Protein AF-A0A0S8CC47-F1 (afdb_monomer)

Mean predicted aligned error: 20.68 Å

Structure (mmCIF, N/CA/C/O backbone):
data_AF-A0A0S8CC47-F1
#
_entry.id   AF-A0A0S8CC47-F1
#
loop_
_atom_site.group_PDB
_atom_site.id
_atom_site.type_symbol
_atom_site.label_atom_id
_atom_site.label_alt_id
_atom_site.label_comp_id
_atom_site.label_asym_id
_atom_site.label_entity_id
_atom_site.label_seq_id
_atom_site.pdbx_PDB_ins_code
_atom_site.Cartn_x
_atom_site.Cartn_y
_atom_site.Cartn_z
_atom_site.occupancy
_atom_site.B_iso_or_equiv
_atom_site.auth_seq_id
_atom_site.auth_comp_id
_atom_site.auth_a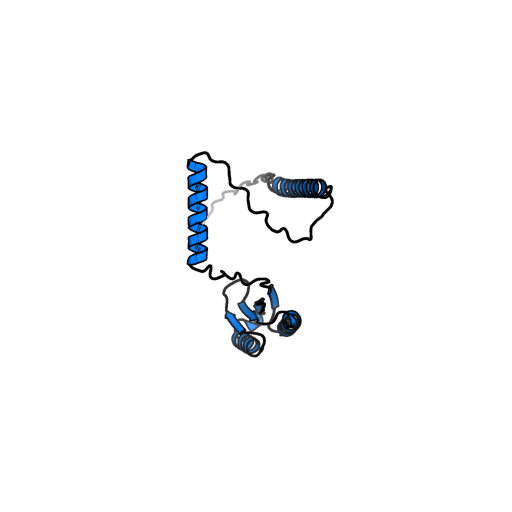sym_id
_atom_site.auth_atom_id
_atom_site.pdbx_PDB_model_num
ATOM 1 N N . MET A 1 1 ? 18.863 -9.140 -2.535 1.00 56.50 1 MET A N 1
ATOM 2 C CA . MET A 1 1 ? 18.127 -8.125 -3.314 1.00 56.50 1 MET A CA 1
ATOM 3 C C . MET A 1 1 ? 16.927 -7.720 -2.486 1.00 56.50 1 MET A C 1
ATOM 5 O O . MET A 1 1 ? 16.114 -8.586 -2.191 1.00 56.50 1 MET A O 1
ATOM 9 N N . ALA A 1 2 ? 16.891 -6.476 -2.009 1.00 57.94 2 ALA A N 1
ATOM 10 C CA . ALA A 1 2 ? 15.734 -5.951 -1.296 1.00 57.94 2 ALA A CA 1
ATOM 11 C C . ALA A 1 2 ? 14.687 -5.556 -2.339 1.00 57.94 2 ALA A C 1
ATOM 13 O O . ALA A 1 2 ? 14.979 -4.805 -3.269 1.00 57.94 2 ALA A O 1
ATOM 14 N N . THR A 1 3 ? 13.501 -6.131 -2.231 1.00 71.81 3 THR A N 1
ATOM 15 C CA . THR A 1 3 ? 12.377 -5.817 -3.105 1.00 71.81 3 THR A CA 1
ATOM 16 C C . THR A 1 3 ? 11.433 -4.960 -2.276 1.00 71.81 3 THR A C 1
ATOM 18 O O . THR A 1 3 ? 10.934 -5.400 -1.239 1.00 71.81 3 THR A O 1
ATOM 21 N N . ASN A 1 4 ? 11.240 -3.717 -2.701 1.00 83.62 4 ASN A N 1
ATOM 22 C CA . ASN A 1 4 ? 10.443 -2.748 -1.962 1.00 83.62 4 ASN A CA 1
ATOM 23 C C . ASN A 1 4 ? 8.996 -2.792 -2.451 1.00 83.62 4 ASN A C 1
ATOM 25 O O . ASN A 1 4 ? 8.728 -2.959 -3.644 1.00 83.62 4 ASN A O 1
ATOM 29 N N . ALA A 1 5 ? 8.060 -2.621 -1.527 1.00 87.19 5 ALA A N 1
ATOM 30 C CA . ALA A 1 5 ? 6.651 -2.465 -1.850 1.00 87.19 5 ALA A CA 1
ATOM 31 C C . ALA A 1 5 ? 6.097 -1.208 -1.183 1.00 87.19 5 ALA A C 1
ATOM 33 O O . ALA A 1 5 ? 6.511 -0.833 -0.087 1.00 87.19 5 ALA A O 1
ATOM 34 N N . TYR A 1 6 ? 5.140 -0.574 -1.849 1.00 90.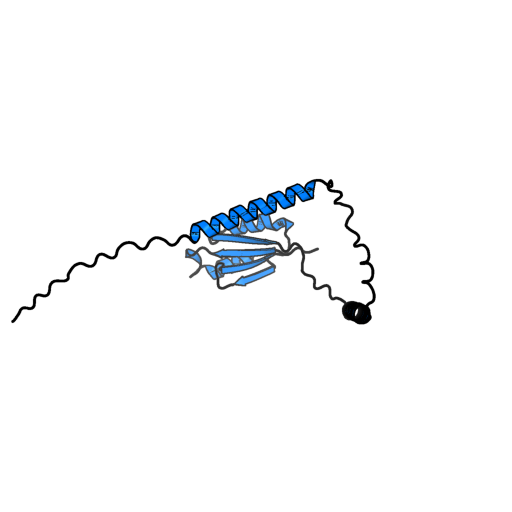06 6 TYR A N 1
ATOM 35 C CA . TYR A 1 6 ? 4.391 0.551 -1.313 1.00 90.06 6 TYR A CA 1
ATOM 36 C C . TYR A 1 6 ? 2.953 0.119 -1.040 1.00 90.06 6 TYR A C 1
ATOM 38 O O . TYR A 1 6 ? 2.285 -0.467 -1.892 1.00 90.06 6 TYR A O 1
ATOM 46 N N . LEU A 1 7 ? 2.478 0.414 0.163 1.00 90.12 7 LEU A N 1
ATOM 47 C CA . LEU A 1 7 ? 1.116 0.179 0.607 1.00 90.12 7 LEU A CA 1
ATOM 48 C C . LEU A 1 7 ? 0.369 1.504 0.619 1.00 90.12 7 LEU A C 1
ATOM 50 O O . LEU A 1 7 ? 0.664 2.383 1.420 1.00 90.12 7 LEU A O 1
ATOM 54 N N . LEU A 1 8 ? -0.613 1.632 -0.261 1.00 92.69 8 LEU A N 1
ATOM 55 C CA . LEU A 1 8 ? -1.579 2.722 -0.267 1.00 92.69 8 LEU A CA 1
ATOM 56 C C . LEU A 1 8 ? -2.715 2.356 0.682 1.00 92.69 8 LEU A C 1
ATOM 58 O O . LEU A 1 8 ? -3.417 1.368 0.447 1.00 92.69 8 LEU A O 1
ATOM 62 N N . ILE A 1 9 ? -2.903 3.132 1.743 1.00 92.38 9 ILE A N 1
ATOM 63 C CA . ILE A 1 9 ? -3.875 2.830 2.791 1.00 92.38 9 ILE A CA 1
ATOM 64 C C . ILE A 1 9 ? -4.919 3.940 2.828 1.00 92.38 9 ILE A C 1
ATOM 66 O O . ILE A 1 9 ? -4.616 5.131 2.914 1.00 92.38 9 ILE A O 1
ATOM 70 N N . LYS A 1 10 ? -6.179 3.521 2.746 1.00 92.62 10 LYS A N 1
ATOM 71 C CA . LYS A 1 10 ? -7.335 4.379 2.962 1.00 92.62 10 LYS A CA 1
ATOM 72 C C . LYS A 1 10 ? -7.869 4.127 4.365 1.00 92.62 10 LYS A C 1
ATOM 74 O O . LYS A 1 10 ? -8.195 2.986 4.708 1.00 92.62 10 LYS A O 1
ATOM 79 N N . VAL A 1 11 ? -7.946 5.184 5.159 1.00 90.00 11 VAL A N 1
ATOM 80 C CA . VAL A 1 11 ? -8.433 5.152 6.535 1.00 90.00 11 VAL A CA 1
ATOM 81 C C . VAL A 1 11 ? -9.947 5.334 6.527 1.00 90.00 11 VAL A C 1
ATOM 83 O O . VAL A 1 11 ? -10.495 6.142 5.779 1.00 90.00 11 VAL A O 1
ATOM 86 N N . ALA A 1 12 ? -10.634 4.575 7.376 1.00 88.00 12 ALA A N 1
ATOM 87 C CA . ALA A 1 12 ? -12.069 4.686 7.560 1.00 88.00 12 ALA A CA 1
ATOM 88 C C . ALA A 1 12 ? -12.444 6.111 7.985 1.00 88.00 12 ALA A C 1
ATOM 90 O O . ALA A 1 12 ? -11.830 6.702 8.876 1.00 88.00 12 ALA A O 1
ATOM 91 N N . GLU A 1 13 ? -13.498 6.650 7.376 1.00 82.50 13 GLU A N 1
ATOM 92 C CA . GLU A 1 13 ? -13.910 8.045 7.555 1.00 82.50 13 GLU A CA 1
ATOM 93 C C . GLU A 1 13 ? -14.176 8.412 9.026 1.00 82.50 13 GLU A C 1
ATOM 95 O O . GLU A 1 13 ? -13.816 9.500 9.472 1.00 82.50 13 GLU A O 1
ATOM 100 N N . ALA A 1 14 ? -14.681 7.457 9.813 1.00 79.44 14 ALA A N 1
ATOM 101 C CA . ALA A 1 14 ? -14.908 7.600 11.251 1.00 79.44 14 ALA A CA 1
ATOM 102 C C . ALA A 1 14 ? -13.629 7.884 12.068 1.00 79.44 14 ALA A C 1
ATOM 104 O O . ALA A 1 14 ? -13.703 8.450 13.157 1.00 79.44 14 ALA A O 1
ATOM 105 N N . VAL A 1 15 ? -12.455 7.495 11.560 1.00 80.88 15 VAL A N 1
ATOM 106 C CA . VAL A 1 15 ? -11.168 7.577 12.271 1.00 80.88 15 VAL A CA 1
ATOM 107 C C . VAL A 1 15 ? -10.328 8.771 11.798 1.00 80.88 15 VAL A C 1
ATOM 109 O O . VAL A 1 15 ? -9.459 9.233 12.539 1.00 80.88 15 VAL A O 1
ATOM 112 N N . ARG A 1 16 ? -10.630 9.349 10.624 1.00 74.44 16 ARG A N 1
ATOM 113 C CA . ARG A 1 16 ? -9.861 10.455 10.013 1.00 74.44 16 ARG A CA 1
ATOM 114 C C . ARG A 1 16 ? -9.735 11.693 10.908 1.00 74.44 16 ARG A C 1
ATOM 116 O O . ARG A 1 16 ? -8.679 12.311 10.932 1.00 74.44 16 ARG A O 1
ATOM 123 N N . ASN A 1 17 ? -10.771 12.025 11.680 1.00 71.56 17 ASN A N 1
ATOM 124 C CA . ASN A 1 17 ? -10.800 13.279 12.443 1.00 71.56 17 ASN A CA 1
ATOM 125 C C . ASN A 1 17 ? -10.134 13.200 13.825 1.00 71.56 17 ASN A C 1
ATOM 127 O O . ASN A 1 17 ? -9.684 14.225 14.325 1.00 71.56 17 ASN A O 1
ATOM 131 N N . ASN A 1 18 ? -10.088 12.024 14.464 1.00 78.00 18 ASN A N 1
ATOM 132 C CA . ASN A 1 18 ? -9.638 11.924 15.864 1.00 78.00 18 ASN A CA 1
ATOM 133 C C . ASN A 1 18 ? -8.786 10.685 16.189 1.00 78.00 18 ASN A C 1
ATOM 135 O O . ASN A 1 18 ? -8.255 10.571 17.288 1.00 78.00 18 ASN A O 1
ATOM 139 N N . GLY A 1 19 ? -8.647 9.739 15.257 1.00 80.94 19 GLY A N 1
ATOM 140 C CA . GLY A 1 19 ? -7.851 8.522 15.453 1.00 80.94 19 GLY A CA 1
ATOM 141 C C . GLY A 1 19 ? -6.755 8.324 14.411 1.00 80.94 19 GLY A C 1
ATOM 142 O O . GLY A 1 19 ? -6.056 7.316 14.456 1.00 80.94 19 GLY A O 1
ATOM 143 N N . TYR A 1 20 ? -6.580 9.275 13.492 1.00 82.69 20 TYR A N 1
ATOM 144 C CA . TYR A 1 20 ? -5.610 9.172 12.407 1.00 82.69 20 TYR A CA 1
ATOM 145 C C . TYR A 1 20 ? -4.160 9.110 12.908 1.00 82.69 20 TYR A C 1
ATOM 147 O O . TYR A 1 20 ? -3.393 8.268 12.457 1.00 82.69 20 TYR A O 1
ATOM 155 N N . LEU A 1 21 ? -3.794 9.924 13.905 1.00 84.31 21 LEU A N 1
ATOM 156 C CA . LEU A 1 21 ? -2.453 9.869 14.507 1.00 84.31 21 LEU A CA 1
ATOM 157 C C . LEU A 1 21 ? -2.171 8.504 15.141 1.00 84.31 21 LEU A C 1
ATOM 159 O O . LEU A 1 21 ? -1.130 7.907 14.888 1.00 84.31 21 LEU A O 1
ATOM 163 N N . LYS A 1 22 ? -3.146 7.962 15.876 1.00 86.69 22 LYS A N 1
ATOM 164 C CA . LYS A 1 22 ? -3.043 6.631 16.477 1.00 86.69 22 LYS A CA 1
ATOM 165 C C . LYS A 1 22 ? -2.905 5.535 15.417 1.00 86.69 22 LYS A C 1
ATOM 167 O O . LYS A 1 22 ? -2.164 4.584 15.619 1.00 86.69 22 LYS A O 1
ATOM 172 N N . ALA A 1 23 ? -3.587 5.677 14.280 1.00 85.94 23 ALA A N 1
ATOM 173 C CA . ALA A 1 23 ? -3.452 4.774 13.139 1.00 85.94 23 ALA A CA 1
ATOM 174 C C . ALA A 1 23 ? -2.049 4.821 12.500 1.00 85.94 23 ALA A C 1
ATOM 176 O O . ALA A 1 23 ? -1.531 3.786 12.077 1.00 85.94 23 ALA A O 1
ATOM 177 N N . LEU A 1 24 ? -1.415 5.997 12.458 1.00 85.81 24 LEU A N 1
ATOM 178 C CA . LEU A 1 24 ? -0.039 6.148 11.978 1.00 85.81 24 LEU A CA 1
ATOM 179 C C . LEU A 1 24 ? 0.983 5.545 12.948 1.00 85.81 24 LEU A C 1
ATOM 181 O O . LEU A 1 24 ? 1.873 4.821 12.507 1.00 85.81 24 LEU A O 1
ATOM 185 N N . GLU A 1 25 ? 0.830 5.765 14.255 1.00 86.94 25 GLU A N 1
ATOM 186 C CA . GLU A 1 25 ? 1.658 5.112 15.285 1.00 86.94 25 GLU A CA 1
ATOM 187 C C . GLU A 1 25 ? 1.576 3.583 15.174 1.00 86.94 25 GLU A C 1
ATOM 189 O O . GLU A 1 25 ? 2.581 2.873 15.192 1.00 86.94 25 GLU A O 1
ATOM 194 N N . ASP A 1 26 ? 0.364 3.081 14.959 1.00 87.69 26 ASP A N 1
ATOM 195 C CA . ASP A 1 26 ? 0.049 1.678 14.727 1.00 87.69 26 ASP A CA 1
ATOM 196 C C . ASP A 1 26 ? 0.73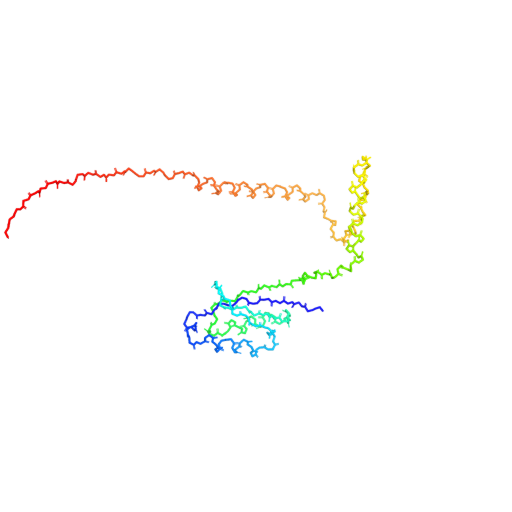8 1.071 13.492 1.00 87.69 26 ASP A C 1
ATOM 198 O O . ASP A 1 26 ? 0.905 -0.153 13.435 1.00 87.69 26 ASP A O 1
ATOM 202 N N . LEU A 1 27 ? 1.035 1.891 12.480 1.00 87.31 27 LEU A N 1
ATOM 203 C CA . LEU A 1 27 ? 1.783 1.511 11.280 1.00 87.31 27 LEU A CA 1
ATOM 204 C C . LEU A 1 27 ? 3.289 1.565 11.534 1.00 87.31 27 LEU A C 1
ATOM 206 O O . LEU A 1 27 ? 3.995 0.652 11.121 1.00 87.31 27 LEU A O 1
ATOM 210 N N . TRP A 1 28 ? 3.767 2.591 12.238 1.00 86.19 28 TRP A N 1
ATOM 211 C CA . TRP A 1 28 ? 5.173 2.726 12.636 1.00 86.19 28 TRP A CA 1
ATOM 212 C C . TRP A 1 28 ? 5.633 1.630 13.596 1.00 86.19 28 TRP A C 1
ATOM 214 O O . TRP A 1 28 ? 6.803 1.264 13.599 1.00 86.19 28 TRP A O 1
ATOM 224 N N . ALA A 1 29 ? 4.721 1.057 14.380 1.00 88.44 29 ALA A N 1
ATOM 225 C CA . ALA A 1 29 ? 5.017 -0.078 15.248 1.00 88.44 29 ALA A CA 1
ATOM 226 C C . ALA A 1 29 ? 5.323 -1.386 14.483 1.00 88.44 29 ALA A C 1
ATOM 228 O O . ALA A 1 29 ? 5.684 -2.389 15.105 1.00 88.44 29 ALA A O 1
ATOM 229 N N . LEU A 1 30 ? 5.130 -1.427 13.159 1.00 85.06 30 LEU A N 1
ATOM 230 C CA . LEU A 1 30 ? 5.389 -2.612 12.345 1.00 85.06 30 LEU A CA 1
ATOM 231 C C . LEU A 1 30 ? 6.858 -2.626 11.894 1.00 85.06 30 LEU A C 1
ATOM 233 O O . LEU A 1 30 ? 7.265 -1.720 11.174 1.00 85.06 30 LEU A O 1
ATOM 237 N N . PRO A 1 31 ? 7.647 -3.658 12.248 1.00 82.38 31 PRO A N 1
ATOM 238 C CA . PRO A 1 31 ? 9.068 -3.717 11.896 1.00 82.38 31 PRO A CA 1
ATOM 239 C C . PRO A 1 31 ? 9.310 -3.861 10.389 1.00 82.38 31 PRO A C 1
ATOM 241 O O . PRO A 1 31 ? 10.419 -3.635 9.923 1.00 82.38 31 PRO A O 1
ATOM 244 N N . GLU A 1 32 ? 8.295 -4.268 9.625 1.00 85.62 32 GLU A N 1
ATOM 245 C CA . GLU A 1 32 ? 8.370 -4.365 8.169 1.00 85.62 32 GLU A CA 1
ATOM 246 C C . GLU A 1 32 ? 8.188 -3.011 7.463 1.00 85.62 32 GLU A C 1
ATOM 248 O O . GLU A 1 32 ? 8.483 -2.900 6.272 1.00 85.62 32 GLU A O 1
ATOM 253 N N . VAL A 1 33 ? 7.671 -1.997 8.165 1.00 86.62 33 VAL A N 1
ATOM 254 C CA . VAL A 1 33 ? 7.408 -0.665 7.614 1.00 86.62 33 VAL A CA 1
ATOM 255 C C . VAL A 1 33 ? 8.638 0.214 7.822 1.00 86.62 33 VAL A C 1
ATOM 257 O O . VAL A 1 33 ? 9.019 0.517 8.946 1.00 86.62 33 VAL A O 1
ATOM 260 N N . GLU A 1 34 ? 9.246 0.640 6.719 1.00 86.62 34 GLU A N 1
ATOM 261 C CA . GLU A 1 34 ? 10.452 1.476 6.714 1.00 86.62 34 GLU A CA 1
ATOM 262 C C . GLU A 1 34 ? 10.096 2.959 6.903 1.00 86.62 34 GLU A C 1
ATOM 264 O O . GLU A 1 34 ? 10.767 3.695 7.623 1.00 86.62 34 GLU A O 1
ATOM 269 N N . TYR A 1 35 ? 9.017 3.407 6.255 1.00 86.62 35 TYR A N 1
ATOM 270 C CA . TYR A 1 35 ? 8.574 4.799 6.289 1.00 86.62 35 TYR A CA 1
ATOM 271 C C . TYR A 1 35 ? 7.074 4.905 6.019 1.00 86.62 35 TYR A C 1
ATOM 273 O O . TYR A 1 35 ? 6.520 4.106 5.260 1.00 86.62 35 TYR A O 1
ATOM 281 N N . VAL A 1 36 ? 6.419 5.913 6.601 1.00 90.19 36 VAL A N 1
ATOM 282 C CA . VAL A 1 36 ? 5.013 6.238 6.322 1.00 90.19 36 VAL A CA 1
ATOM 283 C C . VAL A 1 36 ? 4.892 7.716 6.003 1.00 90.19 36 VAL A C 1
ATOM 285 O O . VAL A 1 36 ? 5.313 8.558 6.794 1.00 90.19 36 VAL A O 1
ATOM 288 N N . GLU A 1 37 ? 4.267 8.010 4.870 1.00 89.19 37 GLU A N 1
ATOM 289 C CA . GLU A 1 37 ? 3.997 9.358 4.396 1.00 89.19 37 GLU A CA 1
ATOM 290 C C . GLU A 1 37 ? 2.483 9.607 4.358 1.00 89.19 37 GLU A C 1
ATOM 292 O O . GLU A 1 37 ? 1.750 8.850 3.710 1.00 89.19 37 GLU A O 1
ATOM 297 N N . PRO A 1 38 ? 1.973 10.643 5.041 1.00 89.44 38 PRO A N 1
ATOM 298 C CA . PRO A 1 38 ? 0.601 11.084 4.848 1.00 89.44 38 PRO A CA 1
ATOM 299 C C . PRO A 1 38 ? 0.469 11.745 3.472 1.00 89.44 38 PRO A C 1
ATOM 301 O O . PRO A 1 38 ? 1.278 12.591 3.098 1.00 89.44 38 PRO A O 1
ATOM 304 N N . VAL A 1 39 ? -0.574 11.394 2.726 1.00 88.06 39 VAL A N 1
ATOM 305 C CA . VAL A 1 39 ? -0.834 11.938 1.387 1.00 88.06 39 VAL A CA 1
ATOM 306 C C . VAL A 1 39 ? -2.229 12.535 1.321 1.00 88.06 39 VAL A C 1
ATOM 308 O O . VAL A 1 39 ? -3.184 12.009 1.883 1.00 88.06 39 VAL A O 1
ATOM 311 N N . SER A 1 40 ? -2.358 13.653 0.609 1.00 81.44 40 SER A N 1
ATOM 312 C CA . SER A 1 40 ? -3.654 14.242 0.291 1.00 81.44 40 SER A CA 1
ATOM 313 C C . SER A 1 40 ? -4.174 13.648 -1.020 1.00 81.44 40 SER A C 1
ATOM 315 O O . SER A 1 40 ? -3.569 13.797 -2.081 1.00 81.44 40 SER A O 1
ATOM 317 N N . GLY A 1 41 ? -5.302 12.938 -0.970 1.00 85.44 41 GLY A N 1
ATOM 318 C CA . GLY A 1 41 ? -5.885 12.336 -2.166 1.00 85.44 41 GLY A CA 1
ATOM 319 C C . GLY A 1 41 ? -6.943 11.281 -1.869 1.00 85.44 41 GLY A C 1
ATOM 320 O O . GLY A 1 41 ? -7.666 11.357 -0.883 1.00 85.44 41 GLY A O 1
ATOM 321 N N . MET A 1 42 ? -7.046 10.292 -2.762 1.00 86.25 42 MET A N 1
ATOM 322 C CA . MET A 1 42 ? -7.971 9.157 -2.619 1.00 86.25 42 MET A CA 1
ATOM 323 C C . MET A 1 42 ? -7.564 8.185 -1.494 1.00 86.25 42 MET A C 1
ATOM 325 O O . MET A 1 42 ? -8.398 7.416 -1.014 1.00 86.25 42 MET A O 1
ATOM 329 N N . TYR A 1 43 ? -6.292 8.223 -1.099 1.00 90.31 43 TYR A N 1
ATOM 330 C CA . TYR A 1 43 ? -5.713 7.494 0.026 1.00 90.31 43 TYR A CA 1
ATOM 331 C C . TYR A 1 43 ? -5.210 8.506 1.049 1.00 90.31 43 TYR A C 1
ATOM 333 O O . TYR A 1 43 ? -4.824 9.609 0.664 1.00 90.31 43 TYR A O 1
ATOM 341 N N . ASP A 1 44 ? -5.204 8.119 2.321 1.00 89.44 44 ASP A N 1
ATOM 342 C CA . ASP A 1 44 ? -4.797 9.004 3.413 1.00 89.44 44 ASP A CA 1
ATOM 343 C C . ASP A 1 44 ? -3.301 8.851 3.734 1.00 89.44 44 ASP A C 1
ATOM 345 O O . ASP A 1 44 ? -2.644 9.821 4.109 1.00 89.44 44 ASP A O 1
ATOM 349 N N . CYS A 1 45 ? -2.724 7.657 3.540 1.00 90.31 45 CYS A N 1
ATOM 350 C CA . CYS A 1 45 ? -1.291 7.438 3.735 1.00 90.31 45 CYS A CA 1
ATOM 351 C C . CYS A 1 45 ? -0.682 6.382 2.802 1.00 90.31 45 CYS A C 1
ATOM 353 O O . CYS A 1 45 ? -1.365 5.518 2.242 1.00 90.31 45 CYS A O 1
ATOM 355 N N . VAL A 1 46 ? 0.639 6.470 2.648 1.00 91.75 46 VAL A N 1
ATOM 356 C CA . VAL A 1 46 ? 1.489 5.518 1.933 1.00 91.75 46 VAL A CA 1
ATOM 357 C C . VAL A 1 46 ? 2.539 4.982 2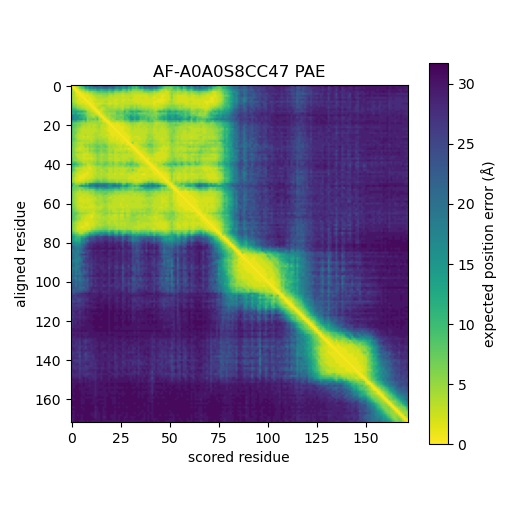.895 1.00 91.75 46 VAL A C 1
ATOM 359 O O . VAL A 1 46 ? 3.264 5.757 3.508 1.00 91.75 46 VAL A O 1
ATOM 362 N N . ALA A 1 47 ? 2.654 3.662 3.009 1.00 90.50 47 ALA A N 1
ATOM 363 C CA . ALA A 1 47 ? 3.702 3.007 3.784 1.00 90.50 47 ALA A CA 1
ATOM 364 C C . ALA A 1 47 ? 4.669 2.267 2.853 1.00 90.50 47 ALA A C 1
ATOM 366 O O . ALA A 1 47 ? 4.243 1.478 2.009 1.00 90.50 47 ALA A O 1
ATOM 367 N N . ARG A 1 48 ? 5.971 2.505 3.005 1.00 89.44 48 ARG A N 1
ATOM 368 C CA . ARG A 1 48 ? 7.025 1.759 2.314 1.00 89.44 48 ARG A CA 1
ATOM 369 C C . ARG A 1 48 ? 7.438 0.557 3.160 1.00 89.44 48 ARG A C 1
ATOM 371 O O . ARG A 1 48 ? 7.620 0.684 4.367 1.00 89.44 48 ARG A O 1
ATOM 378 N N . VAL A 1 49 ? 7.576 -0.597 2.517 1.00 87.62 49 VAL A N 1
ATOM 379 C CA . VAL A 1 49 ? 7.823 -1.890 3.163 1.00 87.62 49 VAL A CA 1
ATOM 380 C C . VAL A 1 49 ? 9.043 -2.560 2.546 1.00 87.62 49 VAL A C 1
ATOM 382 O O . VAL A 1 49 ? 9.114 -2.723 1.322 1.00 87.62 49 VAL A O 1
ATOM 385 N N . GLU A 1 50 ? 9.958 -3.008 3.403 1.00 79.75 50 GLU A N 1
ATOM 386 C CA . GLU A 1 50 ? 11.183 -3.719 3.032 1.00 79.75 50 GLU A CA 1
ATOM 387 C C . GLU A 1 50 ? 11.052 -5.209 3.402 1.00 79.75 50 GLU A C 1
ATOM 389 O O . GLU A 1 50 ? 11.479 -5.626 4.472 1.00 79.75 50 GLU A O 1
ATOM 394 N N . ALA A 1 51 ? 10.382 -6.001 2.545 1.00 72.56 51 ALA A N 1
ATOM 395 C CA . ALA A 1 51 ? 10.412 -7.482 2.466 1.00 72.56 51 ALA A CA 1
ATOM 396 C C . ALA A 1 51 ? 9.107 -8.037 1.846 1.00 72.56 51 ALA A C 1
ATOM 398 O O . ALA A 1 51 ? 8.118 -8.255 2.557 1.00 72.56 51 ALA A O 1
ATOM 399 N N . PRO A 1 52 ? 9.075 -8.408 0.552 1.00 65.69 52 PRO A N 1
ATOM 400 C CA . PRO A 1 52 ? 7.840 -8.851 -0.094 1.00 65.69 52 PRO A CA 1
ATOM 401 C C . PRO A 1 52 ? 7.393 -10.239 0.348 1.00 65.69 52 PRO A C 1
ATOM 403 O O . PRO A 1 52 ? 6.209 -10.550 0.274 1.00 65.69 52 PRO A O 1
ATOM 406 N N . ILE A 1 53 ? 8.319 -11.081 0.825 1.00 71.56 53 ILE A N 1
ATOM 407 C CA . ILE A 1 53 ? 8.010 -12.454 1.255 1.00 71.56 53 ILE A CA 1
ATOM 408 C C . ILE A 1 53 ? 6.956 -12.437 2.374 1.00 71.56 53 ILE A C 1
ATOM 410 O O . ILE A 1 53 ? 6.116 -13.330 2.452 1.00 71.56 53 ILE A O 1
ATOM 414 N N . ARG A 1 54 ? 6.957 -11.390 3.214 1.00 76.44 54 ARG A N 1
ATOM 415 C CA . ARG A 1 54 ? 5.984 -11.199 4.300 1.00 76.44 54 ARG A CA 1
ATOM 416 C C . ARG A 1 54 ? 4.875 -10.201 3.969 1.00 76.44 54 ARG A C 1
ATOM 418 O O . ARG A 1 54 ? 4.011 -9.965 4.809 1.00 76.44 54 ARG A O 1
ATOM 425 N N . LEU A 1 55 ? 4.849 -9.655 2.754 1.00 82.56 55 LEU A N 1
ATOM 426 C CA . LEU A 1 55 ? 3.910 -8.603 2.361 1.00 82.56 55 LEU A CA 1
ATOM 427 C C . LEU A 1 55 ? 2.460 -9.054 2.465 1.00 82.56 55 LEU A C 1
ATOM 429 O O . LEU A 1 55 ? 1.624 -8.302 2.944 1.00 82.56 55 LEU A O 1
ATOM 433 N N . VAL A 1 56 ? 2.168 -10.302 2.093 1.00 84.56 56 VAL A N 1
ATOM 434 C CA . VAL A 1 56 ? 0.818 -10.867 2.229 1.00 84.56 56 VAL A CA 1
ATOM 435 C C . VAL A 1 56 ? 0.378 -10.864 3.696 1.00 84.56 56 VAL A C 1
ATOM 437 O O . VAL A 1 56 ? -0.712 -10.389 4.007 1.00 84.56 56 VAL A O 1
ATOM 440 N N . PHE A 1 57 ? 1.236 -11.312 4.617 1.00 87.31 57 PHE A N 1
ATOM 441 C CA . PHE A 1 57 ? 0.931 -11.305 6.052 1.00 87.31 57 PHE A CA 1
ATOM 442 C C . PHE A 1 57 ? 0.779 -9.888 6.604 1.00 87.31 57 PHE A C 1
ATOM 444 O O . PHE A 1 57 ? -0.130 -9.632 7.392 1.00 87.31 57 PHE A O 1
ATOM 451 N N . LEU A 1 58 ? 1.630 -8.961 6.163 1.00 86.94 58 LEU A N 1
ATOM 452 C CA . LEU A 1 58 ? 1.563 -7.560 6.560 1.00 86.94 58 LEU A CA 1
ATOM 453 C C . LEU A 1 58 ? 0.257 -6.909 6.094 1.00 86.94 58 LEU A C 1
ATOM 455 O O . LEU A 1 58 ? -0.425 -6.265 6.886 1.00 86.94 58 LEU A O 1
ATOM 459 N N . VAL A 1 59 ? -0.133 -7.127 4.837 1.00 89.00 59 VAL A N 1
ATOM 460 C CA . VAL A 1 59 ? -1.389 -6.617 4.277 1.00 89.00 59 VAL A CA 1
ATOM 461 C C . VAL A 1 59 ? -2.578 -7.186 5.038 1.00 89.00 59 VAL A C 1
ATOM 463 O O . VAL A 1 59 ? -3.441 -6.420 5.452 1.00 89.00 59 VAL A O 1
ATOM 466 N N . HIS A 1 60 ? -2.598 -8.493 5.312 1.00 89.88 60 HIS A N 1
ATOM 467 C CA . HIS A 1 60 ? -3.643 -9.100 6.138 1.00 89.88 60 HIS A CA 1
ATOM 468 C C . HIS A 1 60 ? -3.697 -8.497 7.548 1.00 89.88 60 HIS A C 1
ATOM 470 O O . HIS A 1 60 ? -4.783 -8.206 8.047 1.00 89.88 60 HIS A O 1
ATOM 476 N N . LYS A 1 61 ? -2.542 -8.260 8.180 1.00 89.31 61 LYS A N 1
ATOM 477 C CA . LYS A 1 61 ? -2.447 -7.637 9.507 1.00 89.31 61 LYS A CA 1
ATOM 478 C C . LYS A 1 61 ? -2.972 -6.201 9.507 1.00 89.31 61 LYS A C 1
ATOM 480 O O . LYS A 1 61 ? -3.650 -5.809 10.450 1.00 89.31 61 LYS A O 1
ATOM 485 N N . ILE A 1 62 ? -2.678 -5.431 8.460 1.00 88.94 62 ILE A N 1
ATOM 486 C CA . ILE A 1 62 ? -3.165 -4.055 8.296 1.00 88.94 62 ILE A CA 1
ATOM 487 C C . ILE A 1 62 ? -4.669 -4.059 8.010 1.00 88.94 62 ILE A C 1
ATOM 489 O O . ILE A 1 62 ? -5.407 -3.334 8.662 1.00 88.94 62 ILE A O 1
ATOM 493 N N . MET A 1 63 ? -5.150 -4.920 7.112 1.00 89.38 63 MET A N 1
ATOM 494 C CA . MET A 1 63 ? -6.581 -5.052 6.810 1.00 89.38 63 MET A CA 1
ATOM 495 C C . MET A 1 63 ? -7.413 -5.542 8.002 1.00 89.38 63 MET A C 1
ATOM 497 O O . MET A 1 63 ? -8.603 -5.258 8.065 1.00 89.38 63 MET A O 1
ATOM 501 N N . ALA A 1 64 ? -6.809 -6.256 8.955 1.00 90.19 64 ALA A N 1
ATOM 502 C CA . ALA A 1 64 ? -7.470 -6.647 10.198 1.00 90.19 64 ALA A CA 1
ATOM 503 C C . ALA A 1 64 ? -7.681 -5.471 11.173 1.00 90.19 64 ALA A C 1
ATOM 505 O O . ALA A 1 64 ? -8.407 -5.617 12.158 1.00 90.19 64 ALA A O 1
ATOM 506 N N . LYS A 1 65 ? -7.058 -4.308 10.934 1.00 88.25 65 LYS A N 1
ATOM 507 C CA . LYS A 1 65 ? -7.250 -3.119 11.768 1.00 88.25 65 LYS A CA 1
ATOM 508 C C . LYS A 1 65 ? -8.582 -2.455 11.430 1.00 88.25 65 LYS A C 1
ATOM 510 O O . LYS A 1 65 ? -8.858 -2.139 10.279 1.00 88.25 65 LYS A O 1
ATOM 515 N N . SER A 1 66 ? -9.385 -2.172 12.456 1.00 86.00 66 SER A N 1
ATOM 516 C CA . SER A 1 66 ? -10.733 -1.597 12.308 1.00 86.00 66 SER A CA 1
ATOM 517 C C . SER A 1 66 ? -10.764 -0.202 11.678 1.00 86.00 66 SER A C 1
ATOM 519 O O . SER A 1 66 ? -11.815 0.246 11.226 1.00 86.00 66 SER A O 1
ATOM 521 N N . TRP A 1 67 ? -9.627 0.493 11.650 1.00 89.25 67 TRP A N 1
ATOM 522 C CA . TRP A 1 67 ? -9.497 1.820 11.062 1.00 89.25 67 TRP A CA 1
ATOM 523 C C . TRP A 1 67 ? -9.128 1.803 9.574 1.00 89.25 67 TRP A C 1
ATOM 525 O O . TRP A 1 67 ? -9.090 2.865 8.959 1.00 89.25 67 TRP A O 1
ATOM 535 N N . VAL A 1 68 ? -8.868 0.638 8.978 1.00 90.12 68 VAL A N 1
ATOM 536 C CA . VAL A 1 68 ? -8.495 0.510 7.564 1.00 90.12 68 VAL A CA 1
ATOM 537 C C . VAL A 1 68 ? -9.735 0.208 6.724 1.00 90.12 68 VAL A C 1
ATOM 539 O O . VAL A 1 68 ? -10.404 -0.798 6.926 1.00 90.12 68 VAL A O 1
ATOM 542 N N . GLU A 1 69 ? -10.028 1.064 5.745 1.00 90.12 69 GLU A N 1
ATOM 543 C CA . GLU A 1 69 ? -11.117 0.845 4.784 1.00 90.12 69 GLU A CA 1
ATOM 544 C C . GLU A 1 69 ? -10.633 0.036 3.574 1.00 90.12 69 GLU A C 1
ATOM 546 O O . GLU A 1 69 ? -11.327 -0.849 3.070 1.00 90.12 69 GLU A O 1
ATOM 551 N N . ARG A 1 70 ? -9.432 0.354 3.074 1.00 90.06 70 ARG A N 1
ATOM 552 C CA . ARG A 1 70 ? -8.860 -0.288 1.887 1.00 90.06 70 ARG A CA 1
ATOM 553 C C . ARG A 1 70 ? -7.339 -0.236 1.912 1.00 90.06 70 ARG A C 1
ATOM 555 O O . ARG A 1 70 ? -6.761 0.769 2.313 1.00 90.06 70 ARG A O 1
ATOM 562 N N . VAL A 1 71 ? -6.708 -1.290 1.400 1.00 91.62 71 VAL A N 1
ATOM 563 C CA . VAL A 1 71 ? -5.261 -1.344 1.160 1.00 91.62 71 VAL A CA 1
ATOM 564 C C . VAL A 1 71 ? -5.013 -1.714 -0.296 1.00 91.62 71 VAL A C 1
ATOM 566 O O . VAL A 1 71 ? -5.611 -2.660 -0.807 1.00 91.62 71 VAL A O 1
ATOM 569 N N . HIS A 1 72 ? -4.127 -0.978 -0.958 1.00 91.31 72 HIS A N 1
ATOM 570 C CA . HIS A 1 72 ? -3.599 -1.312 -2.274 1.00 91.31 72 HIS A CA 1
ATOM 571 C C . HIS A 1 72 ? -2.092 -1.524 -2.194 1.00 91.31 72 HIS A C 1
ATOM 573 O O . HIS A 1 72 ? -1.376 -0.748 -1.570 1.00 91.31 72 HIS A O 1
ATOM 579 N N . VAL A 1 73 ? -1.621 -2.582 -2.846 1.00 89.62 73 VAL A N 1
ATOM 580 C CA . VAL A 1 73 ? -0.211 -2.968 -2.861 1.00 89.62 73 VAL A CA 1
ATOM 581 C C . VAL A 1 73 ? 0.387 -2.603 -4.212 1.00 89.62 73 VAL A C 1
ATOM 583 O O . VAL A 1 73 ? -0.130 -3.015 -5.250 1.00 89.62 73 VAL A O 1
ATOM 586 N N . LEU A 1 74 ? 1.483 -1.855 -4.191 1.00 87.44 74 LEU A N 1
ATOM 587 C CA . LEU A 1 74 ? 2.316 -1.561 -5.347 1.00 87.44 74 LEU A CA 1
ATOM 588 C C . LEU A 1 74 ? 3.677 -2.228 -5.141 1.00 87.44 74 LEU A C 1
ATOM 590 O O . LEU A 1 74 ? 4.507 -1.740 -4.374 1.00 87.44 74 LEU A O 1
ATOM 594 N N . SER A 1 75 ? 3.894 -3.357 -5.809 1.00 77.50 75 SER A N 1
ATOM 595 C CA . SER A 1 75 ? 5.185 -4.046 -5.801 1.00 77.50 75 SER A CA 1
ATOM 596 C C . SER A 1 75 ? 6.121 -3.418 -6.825 1.00 77.50 75 SER A C 1
ATOM 598 O O . SER A 1 75 ? 5.745 -3.233 -7.983 1.00 77.50 75 SER A O 1
ATOM 600 N N . ILE A 1 76 ? 7.345 -3.105 -6.406 1.00 72.06 76 ILE A N 1
ATOM 601 C CA . ILE A 1 76 ? 8.409 -2.677 -7.308 1.00 72.06 76 ILE A CA 1
ATOM 602 C C . ILE A 1 76 ? 9.294 -3.892 -7.575 1.00 72.06 76 ILE A C 1
ATOM 604 O O . ILE A 1 76 ? 10.180 -4.217 -6.787 1.00 72.06 76 ILE A O 1
ATOM 608 N N . ASP A 1 77 ? 9.038 -4.574 -8.693 1.00 61.03 77 ASP A N 1
ATOM 609 C CA . ASP A 1 77 ? 9.793 -5.772 -9.094 1.00 61.03 77 ASP A CA 1
ATOM 610 C C . ASP A 1 77 ? 11.241 -5.455 -9.496 1.00 61.03 77 ASP A C 1
ATOM 612 O O . ASP A 1 77 ? 12.103 -6.333 -9.498 1.00 61.03 77 ASP A O 1
ATOM 616 N N . GLN A 1 78 ? 11.531 -4.192 -9.807 1.00 54.44 78 GLN A N 1
ATOM 617 C CA . GLN A 1 78 ? 12.869 -3.702 -10.099 1.00 54.44 78 GLN A CA 1
ATOM 618 C C . GLN A 1 78 ? 12.991 -2.302 -9.511 1.00 54.44 78 GLN A C 1
ATOM 620 O O . GLN A 1 78 ? 12.215 -1.432 -9.924 1.00 54.44 78 GLN A O 1
ATOM 625 N N . PRO A 1 79 ? 13.947 -2.014 -8.604 1.00 49.62 79 PRO A N 1
ATOM 626 C CA . PRO A 1 79 ? 14.390 -0.637 -8.526 1.00 49.62 79 PRO A CA 1
ATOM 627 C C . PRO A 1 79 ? 14.758 -0.271 -9.964 1.00 49.62 79 PRO A C 1
ATOM 629 O O . PRO A 1 79 ? 15.523 -0.994 -10.607 1.00 49.62 79 PRO A O 1
ATOM 632 N N . ILE A 1 80 ? 14.208 0.823 -10.491 1.00 46.34 80 ILE A N 1
ATOM 633 C CA . ILE A 1 80 ? 14.900 1.523 -11.565 1.00 46.34 80 ILE A CA 1
ATOM 634 C C . ILE A 1 80 ? 16.162 2.029 -10.874 1.00 46.34 80 ILE A C 1
ATOM 636 O O . ILE A 1 80 ? 16.245 3.153 -10.397 1.00 46.34 80 ILE A O 1
ATOM 640 N N . GLN A 1 81 ? 17.131 1.131 -10.725 1.00 45.62 81 GLN A N 1
ATOM 641 C CA . GLN A 1 81 ? 18.508 1.504 -10.799 1.00 45.62 81 GLN A CA 1
ATOM 642 C C . GLN A 1 81 ? 18.560 2.186 -12.163 1.00 45.62 81 GLN A C 1
ATOM 644 O O . GLN A 1 81 ? 18.713 1.553 -13.205 1.00 45.62 81 GLN A O 1
ATOM 649 N N . GLU A 1 82 ? 18.468 3.515 -12.145 1.00 48.69 82 GLU A N 1
ATOM 650 C CA . GLU A 1 82 ? 19.599 4.253 -12.669 1.00 48.69 82 GLU A CA 1
ATOM 651 C C . GLU A 1 82 ? 20.814 3.537 -12.083 1.00 48.69 82 GLU A C 1
ATOM 653 O O . GLU A 1 82 ? 21.281 3.817 -10.980 1.00 48.69 82 GLU A O 1
ATOM 658 N N . ALA A 1 83 ? 21.247 2.475 -12.777 1.00 48.97 83 ALA A N 1
ATOM 659 C CA . ALA A 1 83 ? 22.623 2.082 -12.741 1.00 48.97 83 ALA A CA 1
ATOM 660 C C . ALA A 1 83 ? 23.316 3.427 -12.855 1.00 48.97 83 ALA A C 1
ATOM 662 O O . ALA A 1 83 ? 22.977 4.202 -13.759 1.00 48.97 83 ALA A O 1
ATOM 663 N N . LEU A 1 84 ? 24.157 3.761 -11.881 1.00 50.00 84 LEU A N 1
ATOM 664 C CA . LEU A 1 84 ? 25.173 4.751 -12.141 1.00 50.00 84 LEU A CA 1
ATOM 665 C C . LEU A 1 84 ? 25.874 4.225 -13.396 1.00 50.00 84 LEU A C 1
ATOM 667 O O . LEU A 1 84 ? 26.767 3.391 -13.293 1.00 50.00 84 LEU A O 1
ATOM 671 N N . GLU A 1 85 ? 25.385 4.602 -14.585 1.00 51.69 85 GLU A N 1
ATOM 672 C CA . GLU A 1 85 ? 26.163 4.580 -15.800 1.00 51.69 85 GLU A CA 1
ATOM 673 C C . GLU A 1 85 ? 27.361 5.390 -15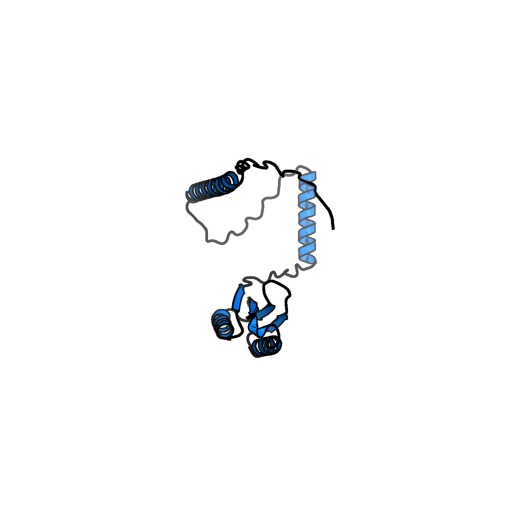.346 1.00 51.69 85 GLU A C 1
ATOM 675 O O . GLU A 1 85 ? 27.217 6.575 -15.020 1.00 51.69 85 GLU A O 1
ATOM 680 N N . SER A 1 86 ? 28.502 4.715 -15.184 1.00 60.34 86 SER A N 1
ATOM 681 C CA . SER A 1 86 ? 29.748 5.412 -14.923 1.00 60.34 86 SER A CA 1
ATOM 682 C C . SER A 1 86 ? 29.804 6.554 -15.935 1.00 60.34 86 SER A C 1
ATOM 684 O O . SER A 1 86 ? 29.358 6.394 -17.078 1.00 60.34 86 SER A O 1
ATOM 686 N N . GLU A 1 87 ? 30.299 7.728 -15.554 1.00 63.09 87 GLU A N 1
ATOM 687 C CA . GLU A 1 87 ? 30.448 8.829 -16.516 1.00 63.09 87 GLU A CA 1
ATOM 688 C C . GLU A 1 87 ? 31.209 8.353 -17.778 1.00 63.09 87 GLU A C 1
ATOM 690 O O . GLU A 1 87 ? 30.950 8.808 -18.893 1.00 63.09 87 GLU A O 1
ATOM 695 N N . GLU A 1 88 ? 32.046 7.323 -17.640 1.00 71.75 88 GLU A N 1
ATOM 696 C CA . GLU A 1 88 ? 32.696 6.576 -18.721 1.00 71.75 88 GLU A CA 1
ATOM 697 C C . GLU A 1 88 ? 31.717 5.809 -19.637 1.00 71.75 88 GLU A C 1
ATOM 699 O O . GLU A 1 88 ? 31.813 5.907 -20.860 1.00 71.75 88 GLU A O 1
ATOM 704 N N . ASP A 1 89 ? 30.718 5.111 -19.095 1.00 73.19 89 ASP A N 1
ATOM 705 C CA . ASP A 1 89 ? 29.692 4.409 -19.882 1.00 73.19 89 ASP A CA 1
ATOM 706 C C . ASP A 1 89 ? 28.778 5.395 -20.613 1.00 73.19 89 ASP A C 1
ATOM 708 O O . ASP A 1 89 ? 28.431 5.217 -21.790 1.00 73.19 89 ASP A O 1
ATOM 712 N N . ARG A 1 90 ? 28.428 6.492 -19.935 1.00 72.06 90 ARG A N 1
ATOM 713 C CA . ARG A 1 90 ? 27.612 7.565 -20.502 1.00 72.06 90 ARG A CA 1
ATOM 714 C C . ARG A 1 90 ? 28.342 8.257 -21.651 1.00 72.06 90 ARG A C 1
ATOM 716 O O . ARG A 1 90 ? 27.751 8.491 -22.712 1.00 72.06 90 ARG A O 1
ATOM 723 N N . THR A 1 91 ? 29.630 8.549 -21.4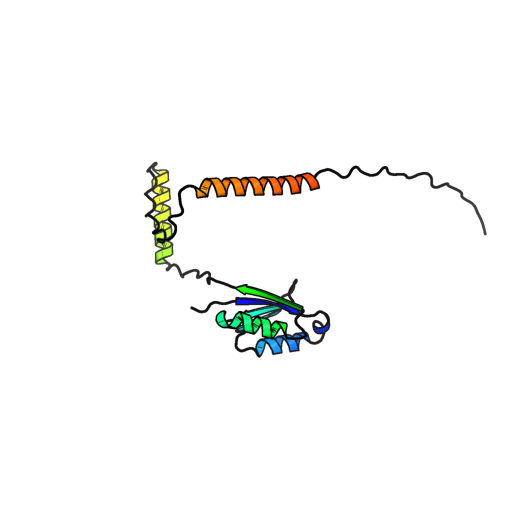75 1.00 78.44 91 THR A N 1
ATOM 724 C CA . THR A 1 91 ? 30.474 9.147 -22.518 1.00 78.44 91 THR A CA 1
ATOM 725 C C . THR A 1 91 ? 30.730 8.176 -23.670 1.00 78.44 91 THR A C 1
ATOM 727 O O . THR A 1 91 ? 30.598 8.585 -24.826 1.00 78.44 91 THR A O 1
ATOM 730 N N . ALA A 1 92 ? 30.968 6.889 -23.404 1.00 83.06 92 ALA A N 1
ATOM 731 C CA . ALA A 1 92 ? 31.096 5.857 -24.434 1.00 83.06 92 ALA A CA 1
ATOM 732 C C . ALA A 1 92 ? 29.811 5.715 -25.267 1.00 83.06 92 ALA A C 1
ATOM 734 O O . ALA A 1 92 ? 29.859 5.669 -26.502 1.00 83.06 92 ALA A O 1
ATOM 735 N N . ARG A 1 93 ? 28.638 5.735 -24.620 1.00 80.62 93 ARG A N 1
ATOM 736 C CA . ARG A 1 93 ? 27.333 5.699 -25.298 1.00 80.62 93 ARG A CA 1
ATOM 737 C C . ARG A 1 93 ? 27.124 6.920 -26.190 1.00 80.62 93 ARG A C 1
ATOM 739 O O . ARG A 1 93 ? 26.691 6.774 -27.336 1.00 80.62 93 ARG A O 1
ATOM 746 N N . LEU A 1 94 ? 27.458 8.112 -25.695 1.00 84.50 94 LEU A N 1
ATOM 747 C CA . LEU A 1 94 ? 27.346 9.358 -26.457 1.00 84.50 94 LEU A CA 1
ATOM 748 C C . LEU A 1 94 ? 28.323 9.406 -27.639 1.00 84.50 94 LEU A C 1
ATOM 750 O O . LEU A 1 94 ? 27.932 9.822 -28.732 1.00 84.50 94 LEU A O 1
ATOM 754 N N . MET A 1 95 ? 29.564 8.947 -27.462 1.00 81.56 95 MET A N 1
ATOM 755 C CA . MET A 1 95 ? 30.542 8.829 -28.549 1.00 81.56 95 MET A CA 1
ATOM 756 C C . MET A 1 95 ? 30.052 7.863 -29.629 1.00 81.56 95 MET A C 1
ATOM 758 O O . MET A 1 95 ? 30.035 8.217 -30.809 1.00 81.56 95 MET A O 1
ATOM 762 N N . ARG A 1 96 ? 29.522 6.701 -29.232 1.00 80.56 96 ARG A N 1
ATOM 763 C CA . ARG A 1 96 ? 28.944 5.721 -30.159 1.00 80.56 96 ARG A CA 1
ATOM 764 C C . ARG A 1 96 ? 27.742 6.280 -30.923 1.00 80.56 96 ARG A C 1
ATOM 766 O O . ARG A 1 96 ? 27.629 6.082 -32.131 1.00 80.56 96 ARG A O 1
ATOM 773 N N . GLN A 1 97 ? 26.853 7.016 -30.254 1.00 81.69 97 GLN A N 1
ATOM 774 C CA . GLN A 1 97 ? 25.738 7.697 -30.922 1.00 81.69 97 GLN A CA 1
ATOM 775 C C . GLN A 1 97 ? 26.226 8.749 -31.926 1.00 81.69 97 GLN A C 1
ATOM 777 O O . GLN A 1 97 ? 25.705 8.814 -33.041 1.00 81.69 97 GLN A O 1
ATOM 782 N N . ARG A 1 98 ? 27.247 9.542 -31.572 1.00 81.75 98 ARG A N 1
ATOM 783 C CA . ARG A 1 98 ? 27.855 10.531 -32.477 1.00 81.75 98 ARG A CA 1
ATOM 784 C C . ARG A 1 98 ? 28.464 9.876 -33.713 1.00 81.75 98 ARG A C 1
ATOM 786 O O . ARG A 1 98 ? 28.277 10.394 -34.812 1.00 81.75 98 ARG A O 1
ATOM 793 N N . GLU A 1 99 ? 29.140 8.741 -33.562 1.00 80.12 99 GLU A N 1
ATOM 794 C CA . GLU A 1 99 ? 29.692 7.979 -34.687 1.00 80.12 99 GLU A CA 1
ATOM 795 C C . GLU A 1 99 ? 28.605 7.441 -35.611 1.00 80.12 99 GLU A C 1
ATOM 797 O O . GLU A 1 99 ? 28.699 7.611 -36.826 1.00 80.12 99 GLU A O 1
ATOM 802 N N . ILE A 1 100 ? 27.538 6.874 -35.045 1.00 75.12 100 ILE A N 1
ATOM 803 C CA . ILE A 1 100 ? 26.393 6.378 -35.812 1.00 75.12 100 ILE A CA 1
ATOM 804 C C . ILE A 1 100 ? 25.745 7.523 -36.606 1.00 75.12 100 ILE A C 1
ATOM 806 O O . ILE A 1 100 ? 25.541 7.402 -37.813 1.00 75.12 100 ILE A O 1
ATOM 810 N N . ILE A 1 101 ? 25.478 8.668 -35.968 1.00 75.56 101 ILE A N 1
ATOM 811 C CA . ILE A 1 101 ? 24.898 9.852 -36.629 1.00 75.56 101 ILE A CA 1
ATOM 812 C C . ILE A 1 101 ? 25.828 10.380 -37.733 1.00 75.56 101 ILE A C 1
ATOM 814 O O . ILE A 1 101 ? 25.370 10.737 -38.821 1.00 75.56 101 ILE A O 1
ATOM 818 N N . LYS A 1 102 ? 27.142 10.407 -37.485 1.00 78.00 102 LYS A N 1
ATOM 819 C CA . LYS A 1 102 ? 28.150 10.826 -38.467 1.00 78.00 102 LYS A CA 1
ATOM 820 C C . LYS A 1 102 ? 28.238 9.856 -39.650 1.00 78.00 102 LYS A C 1
ATOM 822 O O . LYS A 1 102 ? 28.401 10.317 -40.778 1.00 78.00 102 LYS A O 1
ATOM 827 N N . ALA A 1 103 ? 28.099 8.551 -39.416 1.00 69.44 103 ALA A N 1
ATOM 828 C CA . ALA A 1 103 ? 28.064 7.529 -40.460 1.00 69.44 103 ALA A CA 1
ATOM 829 C C . ALA A 1 103 ? 26.828 7.691 -41.360 1.00 69.44 103 ALA A C 1
ATOM 831 O O . ALA A 1 103 ? 26.968 7.736 -42.582 1.00 69.44 103 ALA A O 1
ATOM 832 N N . TYR A 1 104 ? 25.645 7.912 -40.774 1.00 62.22 104 TYR A N 1
ATOM 833 C CA . TYR A 1 104 ? 24.426 8.189 -41.541 1.00 62.22 104 TYR A CA 1
ATOM 834 C C . TYR A 1 104 ? 24.513 9.479 -42.355 1.00 62.22 104 TYR A C 1
ATOM 836 O O . TYR A 1 104 ? 24.113 9.500 -43.515 1.00 62.22 104 TYR A O 1
ATOM 844 N N . ARG A 1 105 ? 25.090 10.548 -41.789 1.00 69.75 105 ARG A N 1
ATOM 845 C CA . ARG A 1 105 ? 25.299 11.812 -42.516 1.00 69.75 105 ARG A CA 1
ATOM 846 C C . ARG A 1 105 ? 26.255 11.653 -43.711 1.00 69.75 105 ARG A C 1
ATOM 848 O O . ARG A 1 105 ? 26.211 12.464 -44.626 1.00 69.75 105 ARG A O 1
ATOM 855 N N . ARG A 1 106 ? 27.097 10.612 -43.716 1.00 71.31 106 ARG A N 1
ATOM 856 C CA . ARG A 1 106 ? 27.997 10.240 -44.823 1.00 71.31 106 ARG A CA 1
ATOM 857 C C . ARG A 1 106 ? 27.412 9.179 -45.770 1.00 71.31 106 ARG A C 1
ATOM 859 O O . ARG A 1 106 ? 28.125 8.728 -46.657 1.00 71.31 106 ARG A O 1
ATOM 866 N N . GLY A 1 107 ? 26.149 8.779 -45.595 1.00 70.25 107 GLY A N 1
ATOM 867 C CA . GLY A 1 107 ? 25.476 7.803 -46.462 1.00 70.25 107 GLY A CA 1
ATOM 868 C C . GLY A 1 107 ? 25.907 6.345 -46.257 1.00 70.25 107 GLY A C 1
ATOM 869 O O . GLY A 1 107 ? 25.634 5.509 -47.112 1.00 70.25 107 GLY A O 1
ATOM 870 N N . LEU A 1 108 ? 26.581 6.024 -45.146 1.00 63.22 108 LEU A N 1
ATOM 871 C CA . LEU A 1 108 ? 27.007 4.656 -44.840 1.00 63.22 108 LEU A CA 1
ATOM 872 C C . LEU A 1 108 ? 25.839 3.823 -44.278 1.00 63.22 108 LEU A C 1
ATOM 874 O O . LEU A 1 108 ? 25.029 4.349 -43.505 1.00 63.22 108 LEU A O 1
ATOM 878 N N . PRO A 1 109 ? 25.746 2.524 -44.624 1.00 63.34 109 PRO A N 1
ATOM 879 C CA . PRO A 1 109 ? 24.715 1.642 -44.095 1.00 63.34 109 PRO A CA 1
ATOM 880 C C . PRO A 1 109 ? 24.862 1.458 -42.579 1.00 63.34 109 PRO A C 1
ATOM 882 O O . PRO A 1 109 ? 25.964 1.473 -42.027 1.00 63.34 109 PRO A O 1
ATOM 885 N N . ARG A 1 110 ? 23.719 1.281 -41.905 1.00 56.03 110 ARG A N 1
ATOM 886 C CA . ARG A 1 110 ? 23.629 1.065 -40.455 1.00 56.03 110 ARG A CA 1
ATOM 887 C C . ARG A 1 110 ? 24.548 -0.093 -40.035 1.00 56.03 110 ARG A C 1
ATOM 889 O O . ARG A 1 110 ? 24.436 -1.165 -40.630 1.00 56.03 110 ARG A O 1
ATOM 896 N N . PRO A 1 111 ? 25.398 0.067 -39.003 1.00 59.09 111 PRO A N 1
ATOM 897 C CA . PRO A 1 111 ? 26.168 -1.056 -38.487 1.00 59.09 111 PRO A CA 1
ATOM 898 C C . PRO A 1 111 ? 25.214 -2.144 -37.969 1.00 59.09 111 PRO A C 1
ATOM 900 O O . PRO A 1 111 ? 24.172 -1.804 -37.389 1.00 59.09 111 PRO A O 1
ATOM 903 N N . PRO A 1 112 ? 25.541 -3.434 -38.163 1.00 62.09 112 PRO A N 1
ATOM 904 C CA . PRO A 1 112 ? 24.718 -4.524 -37.668 1.00 62.09 112 PRO A CA 1
ATOM 905 C C . PRO A 1 112 ? 24.561 -4.369 -36.158 1.00 62.09 112 PRO A C 1
ATOM 907 O O . PRO A 1 112 ? 25.536 -4.202 -35.421 1.00 62.09 112 PRO A O 1
ATOM 910 N N . VAL A 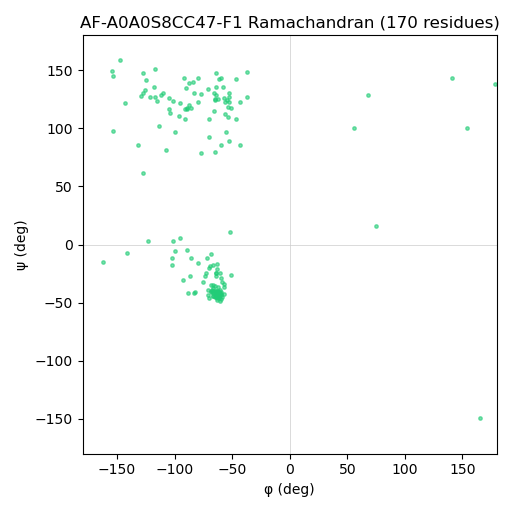1 113 ? 23.306 -4.357 -35.708 1.00 56.47 113 VAL A N 1
ATOM 911 C CA . VAL A 1 113 ? 22.981 -4.385 -34.283 1.00 56.47 113 VAL A CA 1
ATOM 912 C C . VAL A 1 113 ? 23.672 -5.632 -33.730 1.00 56.47 113 VAL A C 1
ATOM 914 O O . VAL A 1 113 ? 23.433 -6.709 -34.283 1.00 56.47 113 VAL A O 1
ATOM 917 N N . PRO A 1 114 ? 24.559 -5.523 -32.718 1.00 52.81 114 PRO A N 1
ATOM 918 C CA . PRO A 1 114 ? 25.120 -6.714 -32.099 1.00 52.81 114 PRO A CA 1
ATOM 919 C C . PRO A 1 114 ? 23.932 -7.556 -31.665 1.00 52.81 114 PRO A C 1
ATOM 921 O O . PRO A 1 114 ? 23.033 -7.018 -31.012 1.00 52.81 114 PRO A O 1
ATOM 924 N N . ALA A 1 115 ? 23.890 -8.808 -32.130 1.00 49.53 115 ALA A N 1
ATOM 925 C CA . ALA A 1 115 ? 22.818 -9.735 -31.824 1.00 49.53 115 ALA A CA 1
ATOM 926 C C . ALA A 1 115 ? 22.578 -9.642 -30.324 1.00 49.53 115 ALA A C 1
ATOM 928 O O . ALA A 1 115 ? 23.442 -10.014 -29.527 1.00 49.53 115 ALA A O 1
ATOM 929 N N . GLN A 1 116 ? 21.448 -9.040 -29.946 1.00 50.00 116 GLN A N 1
ATOM 930 C CA . GLN A 1 116 ? 20.998 -9.111 -28.574 1.00 50.00 116 GLN A CA 1
ATOM 931 C C . GLN A 1 116 ? 21.010 -10.602 -28.279 1.00 50.00 116 GLN A C 1
ATOM 933 O O . GLN A 1 116 ? 20.428 -11.376 -29.045 1.00 50.00 116 GLN A O 1
ATOM 938 N N . GLN A 1 117 ? 21.757 -11.007 -27.254 1.00 45.53 117 GLN A N 1
ATOM 939 C CA . GLN A 1 117 ? 21.599 -12.323 -26.668 1.00 45.53 117 GLN A CA 1
ATOM 940 C C . GLN A 1 117 ? 20.150 -12.370 -26.188 1.00 45.53 117 GLN A C 1
ATOM 942 O O . GLN A 1 117 ? 19.821 -11.982 -25.071 1.00 45.53 117 GLN A O 1
ATOM 947 N N . LEU A 1 118 ? 19.261 -12.739 -27.108 1.00 40.78 118 LEU A N 1
ATOM 948 C CA . LEU A 1 118 ? 17.919 -13.173 -26.823 1.00 40.78 118 LEU A CA 1
ATOM 949 C C . LEU A 1 118 ? 18.125 -14.333 -25.868 1.00 40.78 118 LEU A C 1
ATOM 951 O O . LEU A 1 118 ? 18.715 -15.351 -26.236 1.00 40.78 118 LEU A O 1
ATOM 955 N N . TYR A 1 119 ? 17.711 -14.119 -24.624 1.00 36.97 119 TYR A N 1
ATOM 956 C CA . TYR A 1 119 ? 17.577 -15.165 -23.629 1.00 36.97 119 TYR A CA 1
ATOM 957 C C . TYR A 1 119 ? 17.071 -16.447 -24.315 1.00 36.97 119 TYR A C 1
ATOM 959 O O . TYR A 1 119 ? 16.063 -16.389 -25.033 1.00 36.97 119 TYR A O 1
ATOM 967 N N . PRO A 1 120 ? 17.753 -17.594 -24.151 1.00 45.16 120 PRO A N 1
ATOM 968 C CA . PRO A 1 120 ? 17.322 -18.839 -24.761 1.00 45.16 120 PRO A CA 1
ATOM 969 C C . PRO A 1 120 ? 16.045 -19.291 -24.047 1.00 45.16 120 PRO A C 1
ATOM 971 O O . PRO A 1 120 ? 16.094 -19.918 -22.996 1.00 45.16 120 PRO A O 1
ATOM 974 N N . GLY A 1 121 ? 14.889 -18.900 -24.582 1.00 41.12 121 GLY A N 1
ATOM 975 C CA . GLY A 1 121 ? 13.601 -19.215 -23.959 1.00 41.12 121 GLY A CA 1
ATOM 976 C C . GLY A 1 121 ? 12.366 -19.097 -24.846 1.00 41.12 121 GLY A C 1
ATOM 977 O O . GLY A 1 121 ? 11.327 -19.647 -24.493 1.00 41.12 121 GLY A O 1
ATOM 978 N N . HIS A 1 122 ? 12.433 -18.449 -26.011 1.00 43.16 122 HIS A N 1
ATOM 979 C CA . HIS A 1 122 ? 11.241 -18.249 -26.842 1.00 43.16 122 HIS A CA 1
ATOM 980 C C . HIS A 1 122 ? 11.426 -18.712 -28.286 1.00 43.16 122 HIS A C 1
ATOM 982 O O . HIS A 1 122 ? 11.248 -17.958 -29.236 1.00 43.16 122 HIS A O 1
ATOM 988 N N . ALA A 1 123 ? 11.685 -20.009 -28.447 1.00 45.88 123 ALA A N 1
ATOM 989 C CA . ALA A 1 123 ? 11.230 -20.727 -29.632 1.00 45.88 123 ALA A CA 1
ATOM 990 C C . ALA A 1 123 ? 9.722 -21.012 -29.479 1.00 45.88 123 ALA A C 1
ATOM 992 O O . ALA A 1 123 ? 9.309 -22.098 -29.082 1.00 45.88 123 ALA A O 1
ATOM 993 N N . GLY A 1 124 ? 8.890 -19.999 -29.728 1.00 44.78 124 GLY A N 1
ATOM 994 C CA . GLY A 1 124 ? 7.457 -20.192 -29.945 1.00 44.78 124 GLY A CA 1
ATOM 995 C C . GLY A 1 124 ? 7.206 -20.561 -31.413 1.00 44.78 124 GLY A C 1
ATOM 996 O O . GLY A 1 124 ? 7.850 -19.987 -32.291 1.00 44.78 124 GLY A O 1
ATOM 997 N N . PRO A 1 125 ? 6.299 -21.504 -31.724 1.00 47.00 125 PRO A N 1
ATOM 998 C CA . PRO A 1 125 ? 6.077 -21.939 -33.096 1.00 47.00 125 PRO A CA 1
ATOM 999 C C . PRO A 1 125 ? 5.534 -20.792 -33.958 1.00 47.00 125 PRO A C 1
ATOM 1001 O O . PRO A 1 125 ? 4.601 -20.084 -33.572 1.00 47.00 125 PRO A O 1
ATOM 1004 N N . SER A 1 126 ? 6.099 -20.678 -35.162 1.00 52.72 126 SER A N 1
ATOM 1005 C CA . SER A 1 126 ? 5.862 -19.713 -36.255 1.00 52.72 126 SER A CA 1
ATOM 1006 C C . SER A 1 126 ? 4.393 -19.526 -36.723 1.00 52.72 126 SER A C 1
ATOM 1008 O O . SER A 1 126 ? 4.143 -18.886 -37.743 1.00 52.72 126 SER A O 1
ATOM 1010 N N . GLY A 1 127 ? 3.399 -20.058 -36.005 1.00 49.84 127 GLY A N 1
ATOM 1011 C CA . GLY A 1 127 ? 1.963 -19.858 -36.245 1.00 49.84 127 GLY A CA 1
ATOM 1012 C C . GLY A 1 127 ? 1.278 -18.866 -35.290 1.00 49.84 127 GLY A C 1
ATOM 1013 O O . GLY A 1 127 ? 0.148 -18.454 -35.554 1.00 49.84 127 GLY A O 1
ATOM 1014 N N . ALA A 1 128 ? 1.935 -18.458 -34.196 1.00 52.06 128 ALA A N 1
ATOM 1015 C CA . ALA A 1 128 ? 1.318 -17.647 -33.137 1.00 52.06 128 ALA A CA 1
ATOM 1016 C C . ALA A 1 128 ? 1.078 -16.170 -33.522 1.00 52.06 128 ALA A C 1
ATOM 1018 O O . ALA A 1 128 ? 0.134 -15.548 -33.028 1.00 52.06 128 ALA A O 1
ATOM 1019 N N . GLU A 1 129 ? 1.867 -15.613 -34.445 1.00 53.78 129 GLU A N 1
ATOM 1020 C CA . GLU A 1 129 ? 1.774 -14.199 -34.848 1.00 53.78 129 GLU A CA 1
ATOM 1021 C C . GLU A 1 129 ? 0.462 -13.867 -35.581 1.00 53.78 129 GLU A C 1
ATOM 1023 O O . GLU A 1 129 ? -0.125 -12.800 -35.375 1.00 53.78 129 GLU A O 1
ATOM 1028 N N . LYS A 1 130 ? -0.068 -14.810 -36.375 1.00 53.59 130 LYS A N 1
ATOM 1029 C CA . LYS A 1 130 ?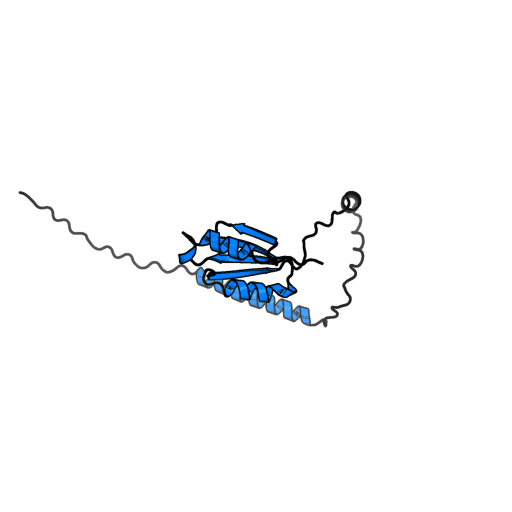 -1.362 -14.657 -37.071 1.00 53.59 130 LYS A CA 1
ATOM 1030 C C . LYS A 1 130 ? -2.544 -14.654 -36.094 1.00 53.59 130 LYS A C 1
ATOM 1032 O O . LYS A 1 130 ? -3.511 -13.920 -36.280 1.00 53.59 130 LYS A O 1
ATOM 1037 N N . GLY A 1 131 ? -2.453 -15.438 -35.017 1.00 58.75 131 GLY A N 1
ATOM 1038 C CA . GLY A 1 131 ? -3.465 -15.462 -33.958 1.00 58.75 131 GLY A CA 1
ATOM 1039 C C . GLY A 1 131 ? -3.456 -14.190 -33.107 1.00 58.75 131 GLY A C 1
ATOM 1040 O O . GLY A 1 131 ? -4.515 -13.657 -32.768 1.00 58.75 131 GLY A O 1
ATOM 1041 N N . GLN A 1 132 ? -2.267 -13.663 -32.801 1.00 59.47 132 GLN A N 1
ATOM 1042 C CA . GLN A 1 132 ? -2.113 -12.425 -32.031 1.00 59.47 132 GLN A CA 1
ATOM 1043 C C . GLN A 1 132 ? -2.633 -11.203 -32.797 1.00 59.47 132 GLN A C 1
ATOM 1045 O O . GLN A 1 132 ? -3.385 -10.404 -32.237 1.00 59.47 132 GLN A O 1
ATOM 1050 N N . THR A 1 133 ? -2.314 -11.092 -34.088 1.00 70.56 133 THR A N 1
ATOM 1051 C CA . THR A 1 133 ? -2.816 -10.007 -34.948 1.00 70.56 133 THR A CA 1
ATOM 1052 C C . THR A 1 133 ? -4.336 -10.053 -35.116 1.00 70.56 133 THR A C 1
ATOM 1054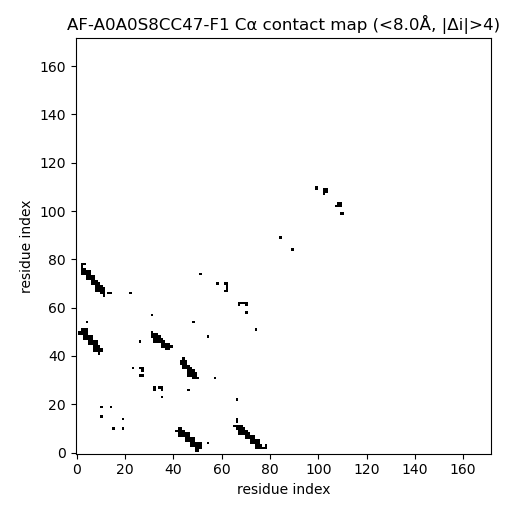 O O . THR A 1 133 ? -4.993 -9.022 -34.962 1.00 70.56 133 THR A O 1
ATOM 1057 N N . ALA A 1 134 ? -4.927 -11.235 -35.320 1.00 72.44 134 ALA A N 1
ATOM 1058 C CA . ALA A 1 134 ? -6.383 -11.392 -35.389 1.00 72.44 134 ALA A CA 1
ATOM 1059 C C . ALA A 1 134 ? -7.082 -10.995 -34.074 1.00 72.44 134 ALA A C 1
ATOM 1061 O O . ALA A 1 134 ? -8.117 -10.321 -34.080 1.00 72.44 134 ALA A O 1
ATOM 1062 N N . ARG A 1 135 ? -6.494 -11.357 -32.927 1.00 75.62 135 ARG A N 1
ATOM 1063 C CA . ARG A 1 135 ? -7.020 -11.002 -31.602 1.00 75.62 135 ARG A CA 1
ATOM 1064 C C . ARG A 1 135 ? -6.956 -9.493 -31.347 1.00 75.62 135 ARG A C 1
ATOM 1066 O O . ARG A 1 135 ? -7.918 -8.928 -30.824 1.00 75.62 135 ARG A O 1
ATOM 1073 N N . LEU A 1 136 ? -5.870 -8.845 -31.770 1.00 81.00 136 LEU A N 1
ATOM 1074 C CA . LEU A 1 136 ? -5.684 -7.398 -31.653 1.00 81.00 136 LEU A CA 1
ATOM 1075 C C . LEU A 1 136 ? -6.682 -6.620 -32.528 1.00 81.00 136 LEU A C 1
ATOM 1077 O O . LEU A 1 136 ? -7.275 -5.640 -32.073 1.00 81.00 136 LEU A O 1
ATOM 1081 N N . MET A 1 137 ? -6.921 -7.081 -33.761 1.00 82.12 137 MET A N 1
ATOM 1082 C CA . MET A 1 137 ? -7.921 -6.485 -34.656 1.00 82.12 137 MET A CA 1
ATOM 1083 C C . MET A 1 137 ? -9.336 -6.599 -34.078 1.00 82.12 137 MET A C 1
ATOM 1085 O O . MET A 1 137 ? -10.063 -5.606 -34.037 1.00 82.12 137 MET A O 1
ATOM 1089 N N . ARG A 1 138 ? -9.688 -7.762 -33.516 1.00 81.50 138 ARG A N 1
ATOM 1090 C CA . ARG A 1 138 ? -10.988 -7.973 -32.864 1.00 81.50 138 ARG A CA 1
ATOM 1091 C C . ARG A 1 138 ? -11.194 -7.053 -31.658 1.00 81.50 138 ARG A C 1
ATOM 1093 O O . ARG A 1 138 ? -12.275 -6.498 -31.484 1.00 81.50 138 ARG A O 1
ATOM 1100 N N . GLN A 1 139 ? -10.161 -6.840 -30.840 1.00 80.38 139 GLN A N 1
ATOM 1101 C CA . GLN A 1 139 ? -10.233 -5.884 -29.729 1.00 80.38 139 GLN A CA 1
ATOM 1102 C C . GLN A 1 139 ? -10.420 -4.443 -30.216 1.00 80.38 139 GLN A C 1
ATOM 1104 O O . GLN A 1 139 ? -11.237 -3.711 -29.655 1.00 80.38 139 GLN A O 1
ATOM 1109 N N . ARG A 1 140 ? -9.717 -4.039 -31.281 1.00 82.25 140 ARG A N 1
ATOM 1110 C CA . ARG A 1 140 ? -9.879 -2.707 -31.883 1.00 82.25 140 ARG A CA 1
ATOM 1111 C C . ARG A 1 140 ? -11.304 -2.452 -32.369 1.00 82.25 140 ARG A C 1
ATOM 1113 O O . ARG A 1 140 ? -11.819 -1.357 -32.151 1.00 82.25 140 ARG A O 1
ATOM 1120 N N . GLU A 1 141 ? -11.949 -3.437 -32.984 1.00 84.19 141 GLU A N 1
ATOM 1121 C CA . GLU A 1 141 ? -13.337 -3.310 -33.445 1.00 84.19 141 GLU A CA 1
ATOM 1122 C C . GLU A 1 141 ? -14.329 -3.166 -32.290 1.00 84.19 141 GLU A C 1
ATOM 1124 O O . GLU A 1 141 ? -15.181 -2.278 -32.327 1.00 84.19 141 GLU A O 1
ATOM 1129 N N . ILE A 1 142 ? -14.175 -3.969 -31.231 1.00 84.06 142 ILE A N 1
ATOM 1130 C CA . ILE A 1 142 ? -15.017 -3.883 -30.027 1.00 84.06 142 ILE A CA 1
ATOM 1131 C C . ILE A 1 142 ? -14.915 -2.487 -29.404 1.00 84.06 142 ILE A C 1
ATOM 1133 O O . ILE A 1 142 ? -15.930 -1.864 -29.080 1.00 84.06 142 ILE A O 1
ATOM 1137 N N . ILE A 1 143 ? -13.692 -1.964 -29.284 1.00 81.31 143 ILE A N 1
ATOM 1138 C CA . ILE A 1 143 ? -13.447 -0.623 -28.748 1.00 81.31 143 ILE A CA 1
ATOM 1139 C C . ILE A 1 143 ? -14.090 0.433 -29.656 1.00 81.31 143 ILE A C 1
ATOM 1141 O O . ILE A 1 143 ? -14.827 1.296 -29.178 1.00 81.31 143 ILE A O 1
ATOM 1145 N N . LYS A 1 144 ? -13.887 0.351 -30.975 1.00 85.56 144 LYS A N 1
ATOM 1146 C CA . LYS A 1 144 ? -14.457 1.308 -31.934 1.00 85.56 144 LYS A CA 1
ATOM 1147 C C . LYS A 1 144 ? -15.992 1.326 -31.894 1.00 85.56 144 LYS A C 1
ATOM 1149 O O . LYS A 1 144 ? -16.582 2.407 -31.886 1.00 85.56 144 LYS A O 1
ATOM 1154 N N . ALA A 1 145 ? -16.628 0.158 -31.792 1.00 76.81 145 ALA A N 1
ATOM 1155 C CA . ALA A 1 145 ? -18.078 0.032 -31.653 1.00 76.81 145 ALA A CA 1
ATOM 1156 C C . ALA A 1 145 ? -18.591 0.661 -30.345 1.00 76.81 145 ALA A C 1
ATOM 1158 O O . ALA A 1 145 ? -19.610 1.357 -30.349 1.00 76.81 145 ALA A O 1
ATOM 1159 N N . HIS A 1 146 ? -17.860 0.486 -29.238 1.00 78.25 146 HIS A N 1
ATOM 1160 C CA . HIS A 1 146 ? -18.210 1.096 -27.954 1.00 78.25 146 HIS A CA 1
ATOM 1161 C C . HIS A 1 146 ? -18.249 2.630 -28.032 1.00 78.25 146 HIS A C 1
ATOM 1163 O O . HIS A 1 146 ? -19.192 3.258 -27.545 1.00 78.25 146 HIS A O 1
ATOM 1169 N N . TYR A 1 147 ? -17.265 3.240 -28.697 1.00 70.56 147 TYR A N 1
ATOM 1170 C CA . TYR A 1 147 ? -17.196 4.695 -28.837 1.00 70.56 147 TYR A CA 1
ATOM 1171 C C . TYR A 1 147 ? -18.194 5.259 -29.857 1.00 70.56 147 TYR A C 1
ATOM 1173 O O . TYR A 1 147 ? -18.716 6.354 -29.647 1.00 70.56 147 TYR A O 1
ATOM 1181 N N . GLN A 1 148 ? -18.523 4.525 -30.924 1.00 71.62 148 GLN A N 1
ATOM 1182 C CA . GLN A 1 148 ? -19.558 4.947 -31.877 1.00 71.62 148 GLN A CA 1
ATOM 1183 C C . GLN A 1 148 ? -20.961 4.930 -31.257 1.00 71.62 148 GLN A C 1
ATOM 1185 O O . GLN A 1 148 ? -21.721 5.876 -31.456 1.00 71.62 148 GLN A O 1
ATOM 1190 N N . LYS A 1 149 ? -21.276 3.929 -30.424 1.00 66.94 149 LYS A N 1
ATOM 1191 C CA . LYS A 1 149 ? -22.567 3.832 -29.720 1.00 66.94 149 LYS A CA 1
ATOM 1192 C C . LYS A 1 149 ? -22.804 4.979 -28.726 1.00 66.94 149 LYS A C 1
ATOM 1194 O O . LYS A 1 149 ? -23.945 5.318 -28.443 1.00 66.94 149 LYS A O 1
ATOM 1199 N N . ARG A 1 150 ? -21.735 5.602 -28.218 1.00 61.81 150 ARG A N 1
ATOM 1200 C CA . ARG A 1 150 ? -21.808 6.800 -27.362 1.00 61.81 150 ARG A CA 1
ATOM 1201 C C . ARG A 1 150 ? -21.876 8.119 -28.143 1.00 61.81 150 ARG A C 1
ATOM 1203 O O . ARG A 1 150 ? -22.126 9.153 -27.535 1.00 61.81 150 ARG A O 1
ATOM 1210 N N . ARG A 1 151 ? -21.637 8.101 -29.460 1.00 55.91 151 ARG A N 1
ATOM 1211 C CA . ARG A 1 151 ? -21.611 9.297 -30.322 1.00 55.91 151 ARG A CA 1
ATOM 1212 C C . ARG A 1 151 ? -22.895 9.538 -31.113 1.00 55.91 151 ARG A C 1
ATOM 1214 O O . ARG A 1 151 ? -22.985 10.580 -31.753 1.00 55.91 151 ARG A O 1
ATOM 1221 N N . THR A 1 152 ? -23.881 8.642 -31.079 1.00 54.19 152 THR A N 1
ATOM 1222 C CA . THR A 1 152 ? -25.215 8.966 -31.604 1.00 54.19 152 THR A CA 1
ATOM 1223 C C . THR A 1 152 ? -25.831 10.063 -30.733 1.00 54.19 152 THR A C 1
ATOM 1225 O O . THR A 1 152 ? -26.051 9.811 -29.546 1.00 54.19 152 THR A O 1
ATOM 1228 N N . PRO A 1 153 ? -26.076 11.273 -31.270 1.00 52.03 153 PRO A N 1
ATOM 1229 C CA . PRO A 1 153 ? -26.662 12.352 -30.494 1.00 52.03 153 PRO A CA 1
ATOM 1230 C C . PRO A 1 153 ? -28.056 11.920 -30.049 1.00 52.03 153 PRO A C 1
ATOM 1232 O O . PRO A 1 153 ? -28.886 11.518 -30.869 1.00 52.03 153 PRO A O 1
ATOM 1235 N N . ALA A 1 154 ? -28.302 11.975 -28.741 1.00 52.47 154 ALA A N 1
ATOM 1236 C CA . ALA A 1 154 ? -29.646 11.871 -28.208 1.00 52.47 154 ALA A CA 1
ATOM 1237 C C . ALA A 1 154 ? -30.506 12.925 -28.917 1.00 52.47 154 ALA A C 1
ATOM 1239 O O . ALA A 1 154 ? -30.210 14.119 -28.861 1.00 52.47 154 ALA A O 1
ATOM 1240 N N . LYS A 1 155 ? -31.527 12.460 -29.638 1.00 51.34 155 LYS A N 1
ATOM 1241 C CA . LYS A 1 155 ? -32.547 13.295 -30.272 1.00 51.34 155 LYS A CA 1
ATOM 1242 C C . LYS A 1 155 ? -33.090 14.251 -29.195 1.00 51.34 155 LYS A C 1
ATOM 1244 O O . LYS A 1 155 ? -33.609 13.747 -28.198 1.00 51.34 155 LYS A O 1
ATOM 1249 N N . PRO A 1 156 ? -32.935 15.581 -29.323 1.00 47.22 156 PRO A N 1
ATOM 1250 C CA . PRO A 1 156 ? -33.429 16.492 -28.301 1.00 47.22 156 PRO A CA 1
ATOM 1251 C C . PRO A 1 156 ? -34.953 16.374 -28.231 1.00 47.22 156 PRO A C 1
ATOM 1253 O O . PRO A 1 156 ? -35.639 16.401 -29.255 1.00 47.22 156 PRO A O 1
ATOM 1256 N N . ALA A 1 157 ? -35.464 16.168 -27.018 1.00 49.31 157 ALA A N 1
ATOM 1257 C CA . ALA A 1 157 ? -36.893 16.110 -26.743 1.00 49.31 157 ALA A CA 1
ATOM 1258 C C . ALA A 1 157 ? -37.563 17.442 -27.143 1.00 49.31 157 ALA A C 1
ATOM 1260 O O . ALA A 1 157 ? -36.950 18.500 -26.968 1.00 49.31 157 ALA A O 1
ATOM 1261 N N . PRO A 1 158 ? -38.796 17.423 -27.681 1.00 45.31 158 PRO A N 1
ATOM 1262 C CA . PRO A 1 158 ? -39.486 18.643 -28.070 1.00 45.31 158 PRO A CA 1
ATOM 1263 C C . PRO A 1 158 ? -39.787 19.498 -26.835 1.00 45.31 158 PRO A C 1
ATOM 1265 O O . PRO A 1 158 ? -40.401 19.050 -25.869 1.00 45.31 158 PRO A O 1
ATOM 1268 N N . PHE A 1 159 ? -39.317 20.740 -26.885 1.00 43.09 159 PHE A N 1
ATOM 1269 C CA . PHE A 1 159 ? -39.551 21.775 -25.890 1.00 43.09 159 PHE A CA 1
ATOM 1270 C C . PHE A 1 159 ? -41.023 22.204 -25.959 1.00 43.09 159 PHE A C 1
ATOM 1272 O O . PHE A 1 159 ? -41.434 22.857 -26.915 1.00 43.09 159 PHE A O 1
ATOM 1279 N N . VAL A 1 160 ? -41.827 21.827 -24.963 1.00 53.75 160 VAL A N 1
ATOM 1280 C CA . VAL A 1 160 ? -43.186 22.354 -24.781 1.00 53.75 160 VAL A CA 1
ATOM 1281 C C . VAL A 1 160 ? -43.103 23.495 -23.773 1.00 53.75 160 VAL A C 1
ATOM 1283 O O . VAL A 1 160 ? -42.839 23.267 -22.594 1.00 53.75 160 VAL A O 1
ATOM 1286 N N . ARG A 1 161 ? -43.321 24.732 -24.225 1.00 37.97 161 ARG A N 1
ATOM 1287 C CA . ARG A 1 161 ? -43.568 25.882 -23.347 1.00 37.97 161 ARG A CA 1
ATOM 1288 C C . ARG A 1 161 ? -44.790 26.630 -23.876 1.00 37.97 161 ARG A C 1
ATOM 1290 O O . ARG A 1 161 ? -44.660 27.547 -24.678 1.00 37.97 161 ARG A O 1
ATOM 1297 N N . GLY A 1 162 ? -45.966 26.168 -23.457 1.00 40.34 162 GLY A N 1
ATOM 1298 C CA . GLY A 1 162 ? -47.236 26.866 -23.631 1.00 40.34 162 GLY A CA 1
ATOM 1299 C C . GLY A 1 162 ? -47.499 27.787 -22.440 1.00 40.34 162 GLY A C 1
ATOM 1300 O O . GLY A 1 162 ? -47.569 27.317 -21.312 1.00 40.34 162 GLY A O 1
ATOM 1301 N N . GLU A 1 163 ? -47.568 29.081 -22.745 1.00 40.56 163 GLU A N 1
ATOM 1302 C CA . GLU A 1 163 ? -48.456 30.104 -22.171 1.00 40.56 163 GLU A CA 1
ATOM 1303 C C . GLU A 1 163 ? -48.454 30.326 -20.645 1.00 40.56 163 GLU A C 1
ATOM 1305 O O . GLU A 1 163 ? -49.145 29.664 -19.877 1.00 40.56 163 GLU A O 1
ATOM 1310 N N . VAL A 1 164 ? -47.737 31.374 -20.219 1.00 43.66 164 VAL A N 1
ATOM 1311 C CA . VAL A 1 164 ? -47.997 32.070 -18.951 1.00 43.66 164 VAL A CA 1
ATOM 1312 C C . VAL A 1 164 ? -48.967 33.205 -19.262 1.00 43.66 164 VAL A C 1
ATOM 1314 O O . VAL A 1 164 ? -48.597 34.179 -19.918 1.00 43.66 164 VAL A O 1
ATOM 1317 N N . GLY A 1 165 ? -50.216 33.045 -18.827 1.00 40.19 165 GLY A N 1
ATOM 1318 C CA . GLY A 1 165 ? -51.236 34.083 -18.884 1.00 40.19 165 GLY A CA 1
ATOM 1319 C C . GLY A 1 165 ? -50.869 35.260 -17.985 1.00 40.19 165 GLY A C 1
ATOM 1320 O O . GLY A 1 165 ? -50.617 35.094 -16.792 1.00 40.19 165 GLY A O 1
ATOM 1321 N N . LEU A 1 166 ? -50.842 36.447 -18.586 1.00 47.22 166 LEU A N 1
ATOM 1322 C CA . LEU A 1 166 ? -50.937 37.722 -17.892 1.00 47.22 166 LEU A CA 1
ATOM 1323 C C . LEU A 1 166 ? -52.322 37.851 -17.252 1.00 47.22 166 LEU A C 1
ATOM 1325 O O . LEU A 1 166 ? -53.331 37.745 -17.945 1.00 47.22 166 LEU A O 1
ATOM 1329 N N . SER A 1 167 ? -52.359 38.199 -15.972 1.00 46.59 167 SER A N 1
ATOM 1330 C CA . SER A 1 167 ? -53.447 39.005 -15.422 1.00 46.59 167 SER A CA 1
ATOM 1331 C C . SER A 1 167 ? -52.944 39.776 -14.205 1.00 46.59 167 SER A C 1
ATOM 1333 O O . SER A 1 167 ? -52.848 39.251 -13.097 1.00 46.59 167 SER A O 1
ATOM 1335 N N . GLU A 1 168 ? -52.588 41.030 -14.482 1.00 44.31 168 GLU A N 1
ATOM 1336 C CA . GLU A 1 168 ? -52.734 42.187 -13.599 1.00 44.31 168 GLU A CA 1
ATOM 1337 C C . GLU A 1 168 ? -54.022 42.143 -12.770 1.00 44.31 168 GLU A C 1
ATOM 1339 O O . GLU A 1 168 ? -55.053 41.698 -13.273 1.00 44.31 168 GLU A O 1
ATOM 1344 N N . SER A 1 169 ? -53.943 42.706 -11.556 1.00 44.47 169 SER A N 1
ATOM 1345 C CA . SER A 1 169 ? -54.978 43.401 -10.750 1.00 44.47 169 SER A CA 1
ATOM 1346 C C . SER A 1 169 ? -54.798 43.018 -9.276 1.00 44.47 169 SER A C 1
ATOM 1348 O O . SER A 1 169 ? -54.563 41.856 -8.985 1.00 44.47 169 SER A O 1
ATOM 1350 N N . ALA A 1 170 ? -54.987 43.829 -8.245 1.00 41.34 170 ALA A N 1
ATOM 1351 C CA . ALA A 1 170 ? -55.116 45.259 -8.028 1.00 41.34 170 ALA A CA 1
ATOM 1352 C C . ALA A 1 170 ? -55.359 45.387 -6.506 1.00 41.34 170 ALA A C 1
ATOM 1354 O O . ALA A 1 170 ? -56.168 44.648 -5.961 1.00 41.34 170 ALA A O 1
ATOM 1355 N N . GLN A 1 171 ? -54.709 46.367 -5.878 1.00 46.00 171 GLN A N 1
ATOM 1356 C CA . GLN A 1 171 ? -55.220 47.169 -4.755 1.00 46.00 171 GLN A CA 1
ATOM 1357 C C . GLN A 1 171 ? -55.471 46.562 -3.350 1.00 46.00 171 GLN A C 1
ATOM 1359 O O . GLN A 1 171 ? -56.328 45.711 -3.150 1.00 46.00 171 GLN A O 1
ATOM 1364 N N . ARG A 1 172 ? -54.862 47.298 -2.400 1.00 40.72 172 ARG A N 1
ATOM 1365 C CA . ARG A 1 172 ? -55.196 47.571 -0.985 1.00 40.72 172 ARG A CA 1
ATOM 1366 C C . ARG A 1 172 ? -54.696 46.612 0.088 1.00 40.72 172 ARG A C 1
ATOM 1368 O O . ARG A 1 172 ? -55.231 45.497 0.214 1.00 40.72 172 ARG A O 1
#

Sequence (172 aa):
MATNAYLLIKVAEAVRNNGYLKALEDLWALPEVEYVEPVSGMYDCVARVEAPIRLVFLVHKIMAKSWVERVHVLSIDQPIQEALESEEDRTARLMRQREIIKAYRRGLPRPPVPAQQLYPGHAGPSGAEKGQTARLMRQREIIKAHYQKRRTPAKPAPFVRGEVGLSESAQR

pLDDT: mean 71.11, std 17.08, range [36.97, 92.69]

Solvent-accessible surface area (backbone atoms only — not comparable to full-atom values): 10800 Å² total; per-residue (Å²): 134,90,42,46,32,39,37,40,32,25,60,26,76,91,30,62,85,83,40,42,67,61,54,50,53,64,47,64,71,34,90,53,43,77,47,75,46,82,44,92,70,96,34,48,32,39,35,35,29,70,47,63,94,49,39,67,61,50,51,52,57,50,63,69,35,90,53,44,68,44,77,46,81,46,75,41,95,59,79,84,64,74,62,81,60,46,70,65,54,50,47,51,52,51,51,51,51,51,50,52,54,53,38,51,76,70,73,48,80,81,77,82,74,74,77,72,81,69,70,94,78,76,90,67,68,96,65,54,67,65,55,51,52,53,51,53,52,53,52,50,50,55,52,52,50,57,56,51,70,71,62,62,75,78,77,79,75,86,86,84,83,83,80,85,82,86,76,90,87,79,89,134

Radius of gyration: 31.03 Å; Cα contacts (8 Å, |Δi|>4): 141; chains: 1; bounding box: 88×70×63 Å

Secondary structure (DSSP, 8-state):
---EEEEEEEEPHHHHTTTHHHHHHHHHT-TTEEEEEE-SSSSSEEEEEE-GGGHHHHHHHHHTSTTEEEEEEEE-SS--------HHHHHHHHHHHHHHHHHHHTTPPPPPPP-----TT----TTHHHHHHHHHHHHHHHHHHHHHHTTSPPPPPP--------------

Foldseek 3Di:
DWWKKKKFFAWDPVCVPPPVVVLVVVQVPDPQWPDKDQDPDPGGIMTMGTDVVCVVVVLVVSVPDPGTPDMDMGTDPDDPPPVPCPVVNVVVVVVVVVVQVVCVVVVHDGDPDPPDPPPPDDPDPPPVVVVVVVVVVVVVVVVVVVVVVVPPDDDDDDDDDDDDDDDDDDDD

Nearest PDB structures (foldseek):
  2efq-assembly1_A  TM=8.291E-01  e=5.838E-05  Sulfurisphaera tokodaii str. 7
  4pcq-assembly1_B  TM=8.793E-01  e=3.012E-04  Mycobacterium tuberculosis H37Rv
  4pcq-assembly2_D  TM=8.805E-01  e=4.398E-04  Mycobacterium tuberculosis H37Rv
  4pcq-assembly2_C  TM=8.358E-01  e=2.492E-04  Mycobacterium tuberculosis H37Rv
  3i4p-assembly1_A  TM=8.372E-01  e=2.827E-04  Agrobacterium fabrum str. C58